Protein AF-A0A5K1AHM9-F1 (afdb_monomer)

Foldseek 3Di:
DQVVQQVVCCQAQVDHDPCSSPCVDPVNVVSLVVLQDVQQCQVQDPDHDDHNHHHHDDQWDQDPVRDIAGRPPPNDPPPD

Organism: NCBI:txid210225

Structure (mmCIF, N/CA/C/O backbone):
data_AF-A0A5K1AHM9-F1
#
_entry.id   AF-A0A5K1AHM9-F1
#
loop_
_atom_site.group_PDB
_atom_site.id
_atom_site.type_symbol
_atom_site.label_atom_id
_atom_site.label_alt_id
_atom_site.label_comp_id
_atom_site.label_asym_id
_atom_site.label_entity_id
_atom_site.label_seq_id
_atom_site.pdbx_PDB_ins_code
_atom_site.Cartn_x
_atom_site.Cartn_y
_atom_site.Cartn_z
_atom_site.occupancy
_atom_site.B_iso_or_equiv
_atom_site.auth_seq_id
_atom_site.auth_comp_id
_atom_site.auth_asym_id
_atom_site.auth_atom_id
_atom_site.pdbx_PDB_model_num
ATOM 1 N N . ILE A 1 1 ? 10.807 9.240 -16.106 1.00 90.19 1 ILE A N 1
ATOM 2 C CA . ILE A 1 1 ? 9.558 8.752 -15.461 1.00 90.19 1 ILE A CA 1
ATOM 3 C C . ILE A 1 1 ? 9.716 7.329 -14.909 1.00 90.19 1 ILE A C 1
ATOM 5 O O . ILE A 1 1 ? 9.546 7.174 -13.710 1.00 90.19 1 ILE A O 1
ATOM 9 N N . HIS A 1 2 ? 10.108 6.317 -15.703 1.00 95.12 2 HIS A N 1
ATOM 10 C CA . HIS A 1 2 ? 10.268 4.930 -15.209 1.00 95.12 2 HIS A CA 1
ATOM 11 C C . HIS A 1 2 ? 11.181 4.805 -13.974 1.00 95.12 2 HIS A C 1
ATOM 13 O O . HIS A 1 2 ? 10.749 4.298 -12.945 1.00 95.12 2 HIS A O 1
ATOM 19 N N . GLY A 1 3 ? 12.414 5.323 -14.048 1.00 97.31 3 GLY A N 1
ATOM 20 C CA . GLY A 1 3 ? 13.355 5.269 -12.920 1.00 97.31 3 GLY A CA 1
ATOM 21 C C . GLY A 1 3 ? 12.836 5.975 -11.663 1.00 97.31 3 GLY A C 1
ATOM 22 O O . GLY A 1 3 ? 12.990 5.456 -10.567 1.00 97.31 3 GLY A O 1
ATOM 23 N N . TYR A 1 4 ? 12.134 7.100 -11.830 1.00 98.00 4 TYR A N 1
ATOM 24 C CA . TYR A 1 4 ? 11.512 7.817 -10.714 1.00 98.00 4 TYR A CA 1
ATOM 25 C C . TYR A 1 4 ? 10.406 6.988 -10.043 1.00 98.00 4 TYR A C 1
ATOM 27 O O . TYR A 1 4 ? 10.412 6.847 -8.825 1.00 98.00 4 TYR A O 1
ATOM 35 N N . ARG A 1 5 ? 9.524 6.342 -10.825 1.00 97.94 5 ARG A N 1
ATOM 36 C CA . ARG A 1 5 ? 8.521 5.399 -10.293 1.00 97.94 5 ARG A CA 1
ATOM 37 C C . ARG A 1 5 ? 9.185 4.271 -9.503 1.00 97.94 5 ARG A C 1
ATOM 39 O O . ARG A 1 5 ? 8.761 3.985 -8.393 1.00 97.94 5 ARG A O 1
ATOM 46 N N . MET A 1 6 ? 10.216 3.644 -10.070 1.00 98.00 6 MET A N 1
ATOM 47 C CA . MET A 1 6 ? 10.926 2.543 -9.412 1.00 98.00 6 MET A CA 1
ATOM 48 C C . MET A 1 6 ? 11.621 2.992 -8.122 1.00 98.00 6 MET A C 1
ATOM 50 O O . MET A 1 6 ? 11.612 2.243 -7.154 1.00 98.00 6 MET A O 1
ATOM 54 N N . SER A 1 7 ? 12.164 4.214 -8.083 1.00 98.12 7 SER A N 1
ATOM 55 C CA . SER A 1 7 ? 12.756 4.796 -6.871 1.00 98.12 7 SER A CA 1
ATOM 56 C C . SER A 1 7 ? 11.718 4.989 -5.764 1.00 98.12 7 SER A C 1
ATOM 58 O O . SER A 1 7 ? 11.957 4.570 -4.638 1.00 98.12 7 SER A O 1
ATOM 60 N N . LEU A 1 8 ? 10.553 5.565 -6.085 1.00 98.38 8 LEU A N 1
ATOM 61 C CA . LEU A 1 8 ? 9.456 5.731 -5.121 1.00 98.38 8 LEU A CA 1
ATOM 62 C C . LEU A 1 8 ? 8.925 4.380 -4.631 1.00 98.38 8 LEU A C 1
ATOM 64 O O . LEU A 1 8 ? 8.616 4.203 -3.458 1.00 98.38 8 LEU A O 1
ATOM 68 N N . TRP A 1 9 ? 8.832 3.400 -5.528 1.00 98.38 9 TRP A N 1
ATOM 69 C CA . TRP A 1 9 ? 8.415 2.051 -5.164 1.00 98.38 9 TRP A CA 1
ATOM 70 C C . TRP A 1 9 ? 9.439 1.368 -4.258 1.00 98.38 9 TRP A C 1
ATOM 72 O O . TRP A 1 9 ? 9.036 0.726 -3.298 1.00 98.38 9 TRP A O 1
ATOM 82 N N . ALA A 1 10 ? 10.738 1.546 -4.504 1.00 98.31 10 ALA A N 1
ATOM 83 C CA . ALA A 1 10 ? 11.780 1.021 -3.626 1.00 98.31 10 ALA A CA 1
ATOM 84 C C . ALA A 1 10 ? 11.698 1.620 -2.214 1.00 98.31 10 ALA A C 1
ATOM 86 O O . ALA A 1 10 ? 11.821 0.886 -1.237 1.00 98.31 10 ALA A O 1
ATOM 87 N N . GLU A 1 11 ? 11.431 2.924 -2.109 1.00 98.38 11 GLU A N 1
ATOM 88 C CA . GLU A 1 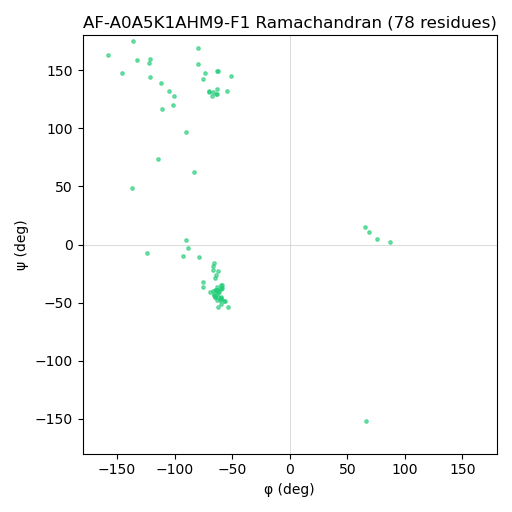11 ? 11.202 3.604 -0.832 1.00 98.38 11 GLU A CA 1
ATOM 89 C C . GLU A 1 11 ? 9.965 3.050 -0.107 1.00 98.38 11 GLU A C 1
ATOM 91 O O . GLU A 1 11 ? 10.050 2.618 1.042 1.00 98.38 11 GLU A O 1
ATOM 96 N N . HIS A 1 12 ? 8.809 3.012 -0.775 1.00 98.44 12 HIS A N 1
ATOM 97 C CA . HIS A 1 12 ? 7.551 2.626 -0.135 1.00 98.44 12 HIS A CA 1
ATOM 98 C C . HIS A 1 12 ? 7.419 1.121 0.122 1.00 98.44 12 HIS A C 1
ATOM 100 O O . HIS A 1 12 ? 6.797 0.738 1.108 1.00 98.44 12 HIS A O 1
ATOM 106 N N . LEU A 1 13 ? 7.988 0.263 -0.725 1.00 98.38 13 LEU A N 1
ATOM 107 C CA . LEU A 1 13 ? 7.926 -1.200 -0.582 1.00 98.38 13 LEU A CA 1
ATOM 108 C C . LEU A 1 13 ? 9.127 -1.769 0.183 1.00 98.38 13 LEU A C 1
ATOM 110 O O . LEU A 1 13 ? 9.139 -2.962 0.488 1.00 98.38 13 LEU A O 1
ATOM 114 N N . GLY A 1 14 ? 10.154 -0.952 0.443 1.00 98.06 14 GLY A N 1
ATOM 115 C CA . GLY A 1 14 ? 11.388 -1.362 1.115 1.00 98.06 14 GLY A CA 1
ATOM 116 C C . GLY A 1 14 ? 12.230 -2.372 0.328 1.00 98.06 14 GLY A C 1
ATOM 117 O O . GLY A 1 14 ? 13.092 -3.027 0.907 1.00 98.06 14 GLY A O 1
ATOM 118 N N . MET A 1 15 ? 11.966 -2.554 -0.971 1.00 97.50 15 MET A N 1
ATOM 119 C CA . MET A 1 15 ? 12.661 -3.529 -1.812 1.00 97.50 15 MET A CA 1
ATOM 120 C C . MET A 1 15 ? 12.578 -3.179 -3.300 1.00 97.50 15 MET A C 1
ATOM 122 O O . MET A 1 15 ? 11.699 -2.440 -3.741 1.00 97.50 15 MET A O 1
ATOM 126 N N . VAL A 1 16 ? 13.456 -3.791 -4.093 1.00 97.25 16 VAL A N 1
ATOM 127 C CA . VAL A 1 16 ? 13.388 -3.774 -5.558 1.00 97.25 16 VAL A CA 1
ATOM 128 C C . VAL A 1 16 ? 13.067 -5.178 -6.047 1.00 97.25 16 VAL A C 1
ATOM 130 O O . VAL A 1 16 ? 13.610 -6.155 -5.538 1.00 97.25 16 VAL A O 1
ATOM 133 N N . ASP A 1 17 ? 12.196 -5.273 -7.046 1.00 97.19 17 ASP A N 1
ATOM 134 C CA . ASP A 1 17 ? 11.815 -6.539 -7.654 1.00 97.19 17 ASP A CA 1
ATOM 135 C C . ASP A 1 17 ? 11.544 -6.377 -9.152 1.00 97.19 17 ASP A C 1
ATOM 137 O O . ASP A 1 17 ? 11.053 -5.335 -9.596 1.00 97.19 17 ASP A O 1
ATOM 141 N N . GLY A 1 18 ? 11.845 -7.416 -9.934 1.00 97.06 18 GLY A N 1
ATOM 142 C CA . GLY A 1 18 ? 11.649 -7.406 -11.382 1.00 97.06 18 GLY A CA 1
ATOM 143 C C . GLY A 1 18 ? 10.191 -7.176 -11.786 1.00 97.06 18 GLY A C 1
ATOM 144 O O . GLY A 1 18 ? 9.943 -6.410 -12.723 1.00 97.06 18 GLY A O 1
ATOM 145 N N . CYS A 1 19 ? 9.226 -7.748 -11.050 1.00 97.25 19 CYS A N 1
ATOM 146 C CA . CYS A 1 19 ? 7.804 -7.637 -11.394 1.00 97.25 19 CYS A CA 1
ATOM 147 C C . CYS A 1 19 ? 7.283 -6.189 -11.328 1.00 97.25 19 CYS A C 1
ATOM 149 O O . CYS A 1 19 ? 6.383 -5.826 -12.087 1.00 97.25 19 CYS A O 1
ATOM 151 N N . PHE A 1 20 ? 7.901 -5.323 -10.511 1.00 97.81 20 PHE A N 1
ATOM 152 C CA . PHE A 1 20 ? 7.535 -3.906 -10.387 1.00 9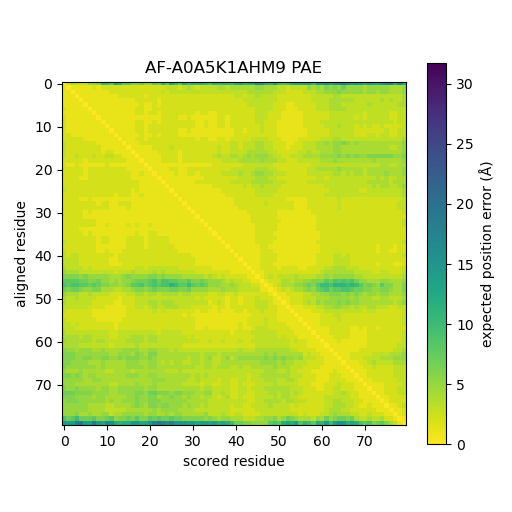7.81 20 PHE A CA 1
ATOM 153 C C . PHE A 1 20 ? 7.802 -3.102 -11.665 1.00 97.81 20 PHE A C 1
ATOM 155 O O . PHE A 1 20 ? 7.252 -2.013 -11.844 1.00 97.81 20 PHE A O 1
ATOM 162 N N . SER A 1 21 ? 8.602 -3.638 -12.592 1.00 97.38 21 SER A N 1
ATOM 163 C CA . SER A 1 21 ? 8.790 -3.045 -13.920 1.00 97.38 21 SER A CA 1
ATOM 164 C C . SER A 1 21 ? 7.492 -3.075 -14.742 1.00 97.38 21 SER A C 1
ATOM 166 O O . SER A 1 21 ? 7.240 -2.144 -15.513 1.00 97.38 21 SER A O 1
ATOM 168 N N . SER A 1 22 ? 6.621 -4.063 -14.493 1.00 97.88 22 SER A N 1
ATOM 169 C CA . SER A 1 22 ? 5.332 -4.285 -15.161 1.00 97.88 22 SER A CA 1
ATOM 170 C C . SER A 1 22 ? 4.157 -4.098 -14.182 1.00 97.88 22 SER A C 1
ATOM 172 O O . SER A 1 22 ? 3.512 -5.078 -13.793 1.00 97.88 22 SER A O 1
ATOM 174 N N . PRO A 1 23 ? 3.820 -2.849 -13.798 1.00 97.50 23 PRO A N 1
ATOM 175 C CA . PRO A 1 23 ? 2.842 -2.563 -12.740 1.00 97.50 23 PRO A CA 1
ATOM 176 C C . PRO A 1 23 ? 1.405 -2.962 -13.086 1.00 97.50 23 PRO A C 1
ATOM 178 O O . PRO A 1 23 ? 0.575 -3.098 -12.198 1.00 97.50 23 PRO A O 1
ATOM 181 N N . HIS A 1 24 ? 1.099 -3.149 -14.371 1.00 97.75 24 HIS A N 1
ATOM 182 C CA . HIS A 1 24 ? -0.207 -3.619 -14.835 1.00 97.75 24 HIS A CA 1
ATOM 183 C C . HIS A 1 24 ? -0.384 -5.137 -14.668 1.00 97.75 24 HIS A C 1
ATOM 185 O O . HIS A 1 24 ? -1.461 -5.665 -14.933 1.00 97.75 24 HIS A O 1
ATOM 191 N N . SER A 1 25 ? 0.685 -5.872 -14.342 1.00 98.62 25 SER A N 1
ATOM 192 C CA . SER A 1 25 ? 0.622 -7.325 -14.226 1.00 98.62 25 SER A CA 1
ATOM 193 C C . SER A 1 25 ? -0.083 -7.728 -12.932 1.00 98.62 25 SER A C 1
ATOM 195 O O . SER A 1 25 ? 0.101 -7.111 -11.881 1.00 98.62 25 SER A O 1
ATOM 197 N N . LEU A 1 26 ? -0.872 -8.802 -12.998 1.00 98.56 26 LEU A N 1
ATOM 198 C CA . LEU A 1 26 ? -1.560 -9.338 -11.824 1.00 98.56 26 LEU A CA 1
ATOM 199 C C . LEU A 1 26 ? -0.570 -9.753 -10.725 1.00 98.56 26 LEU A C 1
ATOM 201 O O . LEU A 1 26 ? -0.859 -9.589 -9.544 1.00 98.56 26 LEU A O 1
ATOM 205 N N . GLU A 1 27 ? 0.598 -10.264 -11.115 1.00 98.56 27 GLU A N 1
ATOM 206 C CA . GLU A 1 27 ? 1.691 -10.603 -10.204 1.00 98.56 27 GLU A CA 1
ATOM 207 C C . GLU A 1 27 ? 2.167 -9.378 -9.416 1.00 98.56 27 GLU A C 1
ATOM 209 O O . GLU A 1 27 ? 2.197 -9.413 -8.185 1.00 98.56 27 GLU A O 1
ATOM 214 N N . CYS A 1 28 ? 2.463 -8.275 -10.110 1.00 98.56 28 CYS A N 1
ATOM 215 C CA . CYS A 1 28 ? 2.921 -7.045 -9.479 1.00 98.56 28 CYS A CA 1
ATOM 216 C C . CYS A 1 28 ? 1.883 -6.495 -8.494 1.00 98.56 28 CYS A C 1
ATOM 218 O O . CYS A 1 28 ? 2.224 -6.168 -7.358 1.00 98.56 28 CYS A O 1
ATOM 220 N N . VAL A 1 29 ? 0.612 -6.417 -8.908 1.00 98.50 29 VAL A N 1
ATOM 221 C CA . VAL A 1 29 ? -0.469 -5.899 -8.054 1.00 98.50 29 VAL A CA 1
ATOM 222 C C . VAL A 1 29 ? -0.666 -6.786 -6.824 1.00 98.50 29 VAL A C 1
ATOM 224 O O . VAL A 1 29 ? -0.780 -6.273 -5.713 1.00 98.50 29 VAL A O 1
ATOM 227 N N . ARG A 1 30 ? -0.644 -8.117 -6.987 1.00 98.62 30 ARG A N 1
ATOM 228 C CA . ARG A 1 30 ? -0.727 -9.057 -5.858 1.00 98.62 30 ARG A CA 1
ATOM 229 C C . ARG A 1 30 ? 0.427 -8.864 -4.880 1.00 98.62 30 ARG A C 1
ATOM 231 O O . ARG A 1 30 ? 0.180 -8.799 -3.684 1.00 98.62 30 ARG A O 1
ATOM 238 N N . LYS A 1 31 ? 1.660 -8.723 -5.372 1.00 98.56 31 LYS A N 1
ATOM 239 C CA . LYS A 1 31 ? 2.842 -8.544 -4.520 1.00 98.56 31 LYS A CA 1
ATOM 240 C C . LYS A 1 31 ? 2.806 -7.236 -3.731 1.00 98.56 31 LYS A C 1
ATOM 242 O O . LYS A 1 31 ? 3.057 -7.255 -2.531 1.00 98.56 31 LYS A O 1
ATOM 247 N N . VAL A 1 32 ? 2.451 -6.126 -4.382 1.00 98.56 32 VAL A N 1
ATOM 248 C CA . VAL A 1 32 ? 2.275 -4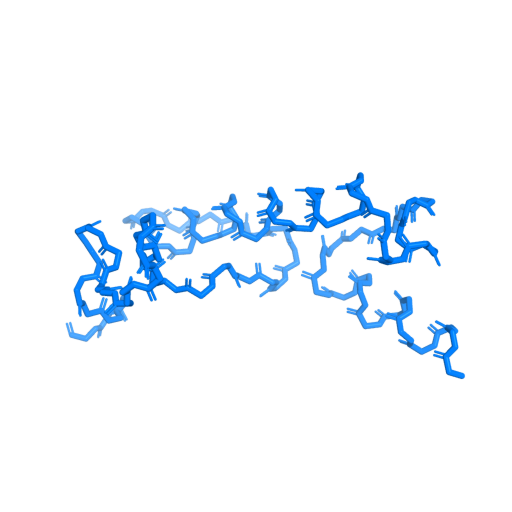.826 -3.713 1.00 98.56 32 VAL A CA 1
ATOM 249 C C . VAL A 1 32 ? 1.198 -4.914 -2.632 1.00 98.56 32 VAL A C 1
ATOM 251 O O . VAL A 1 32 ? 1.436 -4.485 -1.505 1.00 98.56 32 VAL A O 1
ATOM 254 N N . ASN A 1 33 ? 0.050 -5.523 -2.945 1.00 98.56 33 ASN A N 1
ATOM 255 C CA . ASN A 1 33 ? -1.038 -5.690 -1.984 1.00 98.56 33 ASN A CA 1
ATOM 256 C C . ASN A 1 33 ? -0.625 -6.550 -0.785 1.00 98.56 33 ASN A C 1
ATOM 258 O O . ASN A 1 33 ? -0.943 -6.177 0.337 1.00 98.56 33 ASN A O 1
ATOM 262 N N . THR A 1 34 ? 0.121 -7.641 -0.991 1.00 98.56 34 THR A N 1
ATOM 263 C CA . THR A 1 34 ? 0.632 -8.473 0.111 1.00 98.56 34 THR A CA 1
ATOM 264 C C . THR A 1 34 ? 1.525 -7.672 1.057 1.00 98.56 34 THR A C 1
ATOM 266 O O . THR A 1 34 ? 1.313 -7.721 2.265 1.00 98.56 34 THR A O 1
ATOM 269 N N . ILE A 1 35 ? 2.477 -6.892 0.529 1.00 98.50 35 ILE A N 1
ATOM 270 C CA . ILE A 1 35 ? 3.370 -6.055 1.352 1.00 98.50 35 ILE A CA 1
ATOM 271 C C . ILE A 1 35 ? 2.555 -5.015 2.134 1.00 98.50 35 ILE A C 1
ATOM 273 O O . ILE A 1 35 ? 2.745 -4.846 3.337 1.00 98.50 35 ILE A O 1
ATOM 277 N N . ALA A 1 36 ? 1.604 -4.354 1.471 1.00 98.62 36 ALA A N 1
ATOM 278 C CA . ALA A 1 36 ? 0.741 -3.352 2.089 1.00 98.62 36 ALA A CA 1
ATOM 279 C C . ALA A 1 36 ? -0.178 -3.943 3.182 1.00 98.62 36 ALA A C 1
ATOM 281 O O . ALA A 1 36 ? -0.376 -3.310 4.220 1.00 98.62 36 ALA A O 1
ATOM 282 N N . ASP A 1 37 ? -0.716 -5.152 2.971 1.00 98.00 37 ASP A N 1
ATOM 283 C CA . ASP A 1 37 ? -1.516 -5.908 3.946 1.00 98.00 37 ASP A CA 1
ATOM 284 C C . ASP A 1 37 ? -0.676 -6.337 5.164 1.00 98.00 37 ASP A C 1
ATOM 286 O O . ASP A 1 37 ? -1.124 -6.226 6.306 1.00 98.00 37 ASP A O 1
ATOM 290 N N . GLU A 1 38 ? 0.546 -6.830 4.947 1.00 98.00 38 GLU A N 1
ATOM 291 C CA . GLU A 1 38 ? 1.457 -7.212 6.031 1.00 98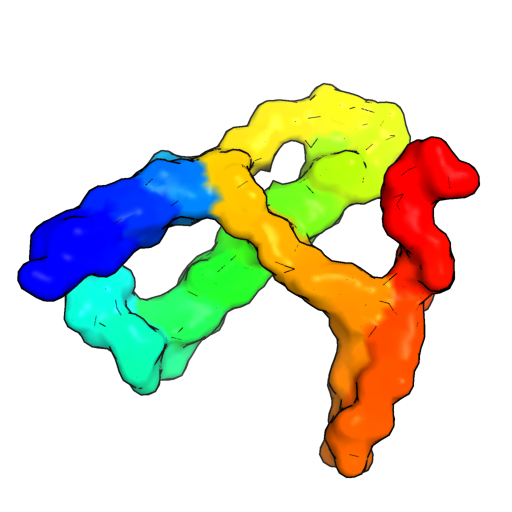.00 38 GLU A CA 1
ATOM 292 C C . GLU A 1 38 ? 1.907 -6.008 6.857 1.00 98.00 38 GLU A C 1
ATOM 294 O O . GLU A 1 38 ? 1.905 -6.079 8.087 1.00 98.00 38 GLU A O 1
ATOM 299 N N . ASN A 1 39 ? 2.249 -4.897 6.203 1.00 98.19 39 ASN A N 1
ATOM 300 C CA . ASN A 1 39 ? 2.607 -3.674 6.906 1.00 98.19 39 ASN A CA 1
ATOM 301 C C . ASN A 1 39 ? 1.423 -3.103 7.686 1.00 98.19 39 ASN A C 1
ATOM 303 O O . ASN A 1 39 ? 1.627 -2.677 8.816 1.00 98.19 39 ASN A O 1
ATOM 307 N N . TRP A 1 40 ? 0.197 -3.140 7.144 1.00 97.56 40 TRP A N 1
ATOM 308 C CA . TRP A 1 40 ? -0.996 -2.729 7.892 1.00 97.56 40 TRP A CA 1
ATOM 309 C C . TRP A 1 40 ? -1.136 -3.521 9.196 1.00 97.56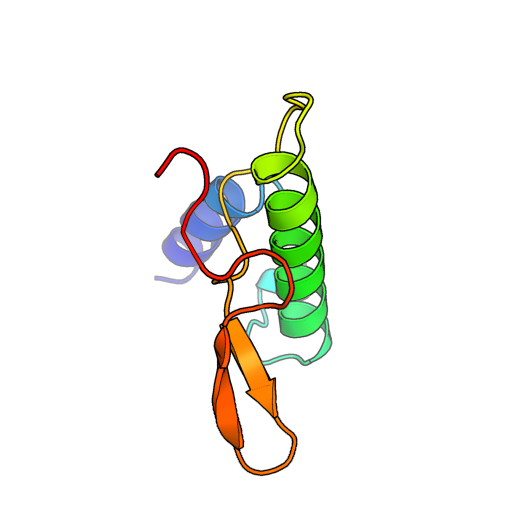 40 TRP A C 1
ATOM 311 O O . TRP A 1 40 ? -1.244 -2.918 10.257 1.00 97.56 40 TRP A O 1
ATOM 321 N N . LYS A 1 41 ? -1.024 -4.856 9.141 1.00 95.88 41 LYS A N 1
ATOM 322 C CA . LYS A 1 41 ? -1.095 -5.714 10.339 1.00 95.88 41 LYS A CA 1
ATOM 323 C C . LYS A 1 41 ? -0.033 -5.377 11.384 1.00 95.88 41 LYS A C 1
ATOM 325 O O . LYS A 1 41 ? -0.305 -5.489 12.569 1.00 95.88 41 L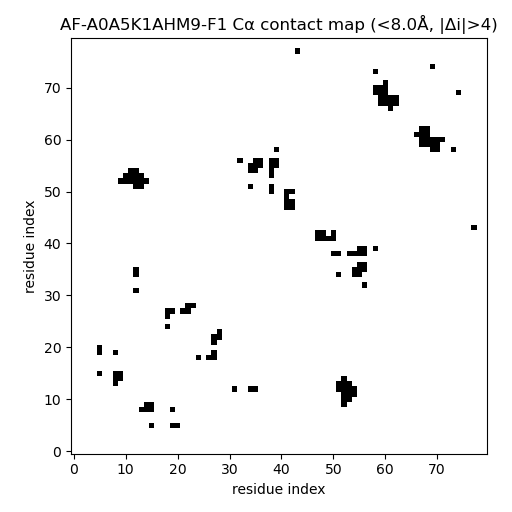YS A O 1
ATOM 330 N N . ARG A 1 42 ? 1.183 -5.024 10.956 1.00 96.88 42 ARG A N 1
ATOM 331 C CA . ARG A 1 42 ? 2.273 -4.631 11.866 1.00 96.88 42 ARG A CA 1
ATOM 332 C C . ARG A 1 42 ? 2.073 -3.226 12.427 1.00 96.88 42 ARG A C 1
ATOM 334 O O . ARG A 1 42 ? 2.413 -2.995 13.579 1.00 96.88 42 ARG A O 1
ATOM 341 N N . TYR A 1 43 ? 1.544 -2.314 11.614 1.00 96.25 43 TYR A N 1
ATOM 342 C CA . TYR A 1 43 ? 1.272 -0.931 11.990 1.00 96.25 43 TYR A CA 1
ATOM 343 C C . TYR A 1 43 ? 0.131 -0.830 13.009 1.00 96.25 43 TYR A C 1
ATOM 345 O O . TYR A 1 43 ? 0.249 -0.070 13.960 1.00 96.25 43 TYR A O 1
ATOM 353 N N . SER A 1 44 ? -0.939 -1.614 12.841 1.00 94.88 44 SER A N 1
ATOM 354 C CA . SER A 1 44 ? -2.095 -1.617 13.747 1.00 94.88 44 SER A CA 1
ATOM 355 C C . SER A 1 44 ? -1.990 -2.612 14.911 1.00 94.88 44 SER A C 1
ATOM 357 O O . SER A 1 44 ? -2.942 -2.761 15.675 1.00 94.88 44 SER A O 1
ATOM 359 N N . ALA A 1 45 ? -0.863 -3.316 15.058 1.00 93.94 45 ALA A N 1
ATOM 360 C CA . ALA A 1 45 ? -0.649 -4.236 16.170 1.00 93.94 45 ALA A CA 1
ATOM 361 C C . ALA A 1 45 ? -0.381 -3.486 17.484 1.00 93.94 45 ALA A C 1
ATOM 363 O O . ALA A 1 45 ? 0.299 -2.465 17.498 1.00 93.94 45 ALA A O 1
ATOM 364 N N . GLU A 1 46 ? -0.811 -4.066 18.609 1.00 91.38 46 GLU A N 1
ATOM 365 C CA . GLU A 1 46 ? -0.536 -3.521 19.951 1.00 91.38 46 GLU A CA 1
ATOM 366 C C . GLU A 1 46 ? 0.968 -3.398 20.246 1.00 91.38 46 GLU A C 1
ATOM 368 O O . GLU A 1 46 ? 1.411 -2.489 20.943 1.00 91.38 46 GLU A O 1
ATOM 373 N N . THR A 1 47 ? 1.768 -4.338 19.731 1.00 93.12 47 THR A N 1
ATOM 374 C CA . THR A 1 47 ? 3.227 -4.318 19.876 1.00 93.12 47 THR A CA 1
ATOM 375 C C . THR A 1 47 ? 3.871 -3.802 18.600 1.00 93.12 47 THR A C 1
ATOM 377 O O . THR A 1 47 ? 3.765 -4.422 17.540 1.00 93.12 47 THR A O 1
ATOM 380 N N . MET A 1 48 ? 4.611 -2.703 18.728 1.00 88.50 48 MET A N 1
ATOM 381 C CA . MET A 1 48 ? 5.325 -2.095 17.613 1.00 88.50 48 MET A CA 1
ATOM 382 C C . MET A 1 48 ? 6.416 -3.029 17.071 1.00 88.50 48 MET A C 1
ATOM 384 O O . MET A 1 48 ? 7.276 -3.518 17.807 1.00 88.50 48 MET A O 1
ATOM 388 N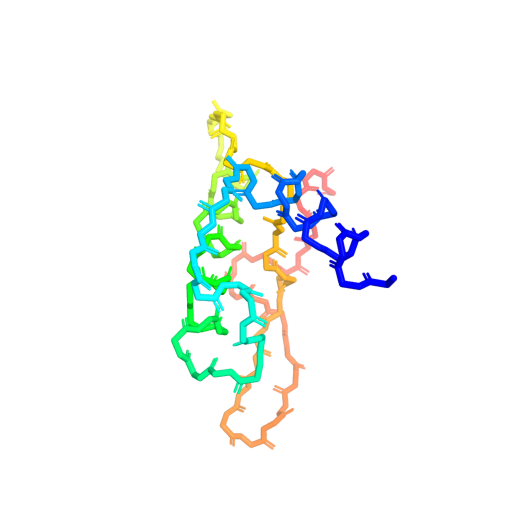 N . THR A 1 49 ? 6.409 -3.233 15.756 1.00 93.38 49 THR A N 1
ATOM 389 C CA . THR A 1 49 ? 7.450 -3.966 15.026 1.00 93.38 49 THR A CA 1
ATOM 390 C C . THR A 1 49 ? 7.873 -3.188 13.784 1.00 93.38 49 THR A C 1
ATOM 392 O O . THR A 1 49 ? 7.145 -2.323 13.299 1.00 93.38 49 THR A O 1
ATOM 395 N N . ASN A 1 50 ? 9.066 -3.477 13.260 1.00 95.69 50 ASN A N 1
ATOM 396 C CA . ASN A 1 50 ? 9.552 -2.797 12.061 1.00 95.69 50 ASN A CA 1
ATOM 397 C C . ASN A 1 50 ? 8.708 -3.162 10.826 1.00 95.69 50 ASN A C 1
ATOM 399 O O . ASN A 1 50 ? 8.471 -4.341 10.522 1.00 95.69 50 ASN A O 1
ATOM 403 N N . LEU A 1 51 ? 8.302 -2.130 10.087 1.00 96.81 51 LEU A N 1
ATOM 404 C CA . LEU A 1 51 ? 7.621 -2.257 8.802 1.00 96.81 51 LEU A CA 1
ATOM 405 C C . LEU A 1 51 ? 8.619 -2.554 7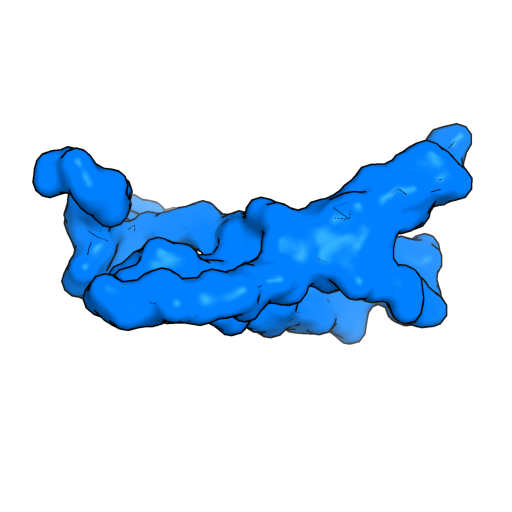.677 1.00 96.81 51 LEU A C 1
ATOM 407 O O . LEU A 1 51 ? 9.800 -2.212 7.758 1.00 96.81 51 LEU A O 1
ATOM 411 N N . GLN A 1 52 ? 8.134 -3.177 6.605 1.00 96.81 52 GLN A N 1
ATOM 412 C CA . GLN A 1 52 ? 8.874 -3.282 5.354 1.00 96.81 52 GLN A CA 1
ATOM 413 C C . GLN A 1 52 ? 8.536 -2.079 4.466 1.00 96.81 52 GLN A C 1
ATOM 415 O O . GLN A 1 52 ? 7.533 -2.083 3.754 1.00 96.81 52 GLN A O 1
ATOM 420 N N . GLY A 1 53 ? 9.379 -1.048 4.484 1.00 97.38 53 GLY A N 1
ATOM 421 C CA . GLY A 1 53 ? 9.049 0.213 3.819 1.00 97.38 53 GLY A CA 1
ATOM 422 C C . GLY A 1 53 ? 7.865 0.909 4.500 1.00 97.38 53 GLY A C 1
ATOM 423 O O . GLY A 1 53 ? 7.648 0.748 5.700 1.00 97.38 53 GLY A O 1
ATOM 424 N N . HIS A 1 54 ? 7.112 1.700 3.739 1.00 98.06 54 HIS A N 1
ATOM 425 C CA . HIS A 1 54 ? 6.099 2.624 4.268 1.00 98.06 54 HIS A CA 1
ATOM 426 C C . HIS A 1 54 ? 4.695 2.420 3.689 1.00 98.06 54 HIS A C 1
ATOM 428 O O . HIS A 1 54 ? 3.754 3.072 4.136 1.00 98.06 54 HIS A O 1
ATOM 434 N N . ILE A 1 55 ? 4.524 1.566 2.675 1.00 98.44 55 ILE A N 1
ATOM 435 C CA . ILE A 1 55 ? 3.205 1.355 2.079 1.00 98.44 55 ILE A CA 1
ATOM 436 C C . ILE A 1 55 ? 2.299 0.599 3.051 1.00 98.44 55 ILE A C 1
ATOM 438 O O . ILE A 1 55 ? 2.678 -0.442 3.586 1.00 98.44 55 ILE A O 1
ATOM 442 N N . LEU A 1 56 ? 1.089 1.112 3.241 1.00 98.31 56 LEU A N 1
ATOM 443 C CA . LEU A 1 56 ? 0.032 0.483 4.022 1.00 98.31 56 LEU A CA 1
ATOM 444 C C . LEU A 1 56 ? -1.178 0.286 3.126 1.00 98.31 56 LEU A C 1
ATOM 446 O O . LEU A 1 56 ? -1.483 1.132 2.278 1.00 98.31 56 LEU A O 1
ATOM 450 N N . LYS A 1 57 ? -1.897 -0.815 3.324 1.00 97.62 57 LYS A N 1
ATOM 451 C CA . LYS A 1 57 ? -3.214 -0.950 2.718 1.00 97.62 57 LYS A CA 1
ATOM 452 C C . LYS A 1 57 ? -4.161 0.014 3.413 1.00 97.62 57 LYS A C 1
ATOM 454 O O . LYS A 1 57 ? -4.207 0.066 4.638 1.00 97.62 57 LYS A O 1
ATOM 459 N N . TYR A 1 58 ? -4.921 0.761 2.622 1.00 97.44 58 TYR A N 1
ATOM 460 C CA . TYR A 1 58 ? -5.921 1.655 3.182 1.00 97.44 58 TYR A CA 1
ATOM 461 C C . TYR A 1 58 ? -6.995 0.833 3.925 1.00 97.44 58 TYR A C 1
ATOM 463 O O . TYR A 1 58 ? -7.499 -0.134 3.342 1.00 97.44 58 TYR A O 1
ATOM 471 N N . PRO A 1 59 ? -7.336 1.164 5.185 1.00 96.31 59 PRO A N 1
ATOM 472 C CA . PRO A 1 59 ? -8.072 0.270 6.079 1.00 96.31 59 PRO A CA 1
ATOM 473 C C . PRO A 1 59 ? -9.585 0.322 5.860 1.00 96.31 59 PRO A C 1
ATOM 475 O O . PRO A 1 59 ? -10.366 0.689 6.732 1.00 96.31 59 PRO A O 1
ATOM 478 N N . ILE A 1 60 ? -10.002 -0.067 4.661 1.00 97.06 60 ILE A N 1
ATOM 479 C CA . ILE A 1 60 ? -11.403 -0.189 4.267 1.00 97.06 60 ILE A CA 1
ATOM 480 C C . ILE A 1 60 ? -11.696 -1.609 3.802 1.00 97.06 60 ILE A C 1
ATOM 482 O O . ILE A 1 60 ? -10.819 -2.337 3.326 1.00 97.06 60 ILE A O 1
ATOM 486 N N . LYS A 1 61 ? -12.965 -1.983 3.892 1.00 96.88 61 LYS A N 1
ATOM 487 C CA . LYS A 1 61 ? -13.509 -3.193 3.296 1.00 96.88 61 LYS A CA 1
ATOM 488 C C . LYS A 1 61 ? -14.317 -2.811 2.061 1.00 96.88 61 LYS A C 1
ATOM 490 O O . LYS A 1 61 ? -15.144 -1.906 2.120 1.00 96.88 61 LYS A O 1
ATOM 495 N N . VAL A 1 62 ? -14.076 -3.514 0.960 1.00 97.44 62 VAL A N 1
ATOM 496 C CA . VAL A 1 62 ? -14.894 -3.427 -0.255 1.00 97.44 62 VAL A CA 1
ATOM 497 C C . VAL A 1 62 ? -15.632 -4.751 -0.399 1.00 97.44 62 VAL A C 1
ATOM 499 O O . VAL A 1 62 ? -14.991 -5.799 -0.505 1.00 97.44 62 VAL A O 1
ATOM 502 N N . ASP A 1 63 ? -16.960 -4.712 -0.338 1.00 97.44 63 ASP A N 1
ATOM 503 C CA . ASP A 1 63 ? -17.815 -5.890 -0.480 1.00 97.44 63 ASP A CA 1
ATOM 504 C C . ASP A 1 63 ? -18.007 -6.294 -1.951 1.00 97.44 63 ASP A C 1
ATOM 506 O O . ASP A 1 63 ? -17.612 -5.586 -2.879 1.00 97.44 63 ASP A O 1
ATOM 510 N N . THR A 1 64 ? -18.584 -7.476 -2.184 1.00 97.25 64 THR A N 1
ATOM 511 C CA . THR A 1 64 ? -18.739 -8.052 -3.534 1.00 97.25 64 THR A CA 1
ATOM 512 C C . THR A 1 64 ? -19.612 -7.213 -4.468 1.00 97.25 64 THR A C 1
ATOM 514 O O . THR A 1 64 ? -19.506 -7.348 -5.683 1.00 97.25 64 THR A O 1
ATOM 517 N N . ASP A 1 65 ? -20.481 -6.374 -3.907 1.00 97.62 65 ASP A N 1
ATOM 518 C CA . ASP A 1 65 ? -21.339 -5.417 -4.613 1.00 97.62 65 ASP A CA 1
ATOM 519 C C . ASP A 1 65 ? -20.667 -4.045 -4.830 1.00 97.62 65 ASP A C 1
ATOM 521 O O . ASP A 1 65 ? -21.245 -3.171 -5.473 1.00 97.62 65 ASP A O 1
ATOM 525 N N . GLY A 1 66 ? -19.444 -3.856 -4.323 1.00 97.44 66 GLY A N 1
ATOM 526 C CA . GLY A 1 66 ? -18.693 -2.605 -4.393 1.00 97.44 66 GLY A CA 1
ATOM 527 C C . GLY A 1 66 ? -18.979 -1.624 -3.254 1.00 97.44 66 GLY A C 1
ATOM 528 O O . GLY A 1 66 ? -18.394 -0.539 -3.247 1.00 97.44 66 GLY A O 1
ATOM 529 N N . THR A 1 67 ? -19.829 -1.978 -2.285 1.00 98.06 67 THR A N 1
ATOM 530 C CA . THR A 1 67 ? -20.065 -1.145 -1.102 1.00 98.06 67 THR A CA 1
ATOM 531 C C . THR A 1 67 ? -18.777 -1.019 -0.285 1.00 98.06 67 T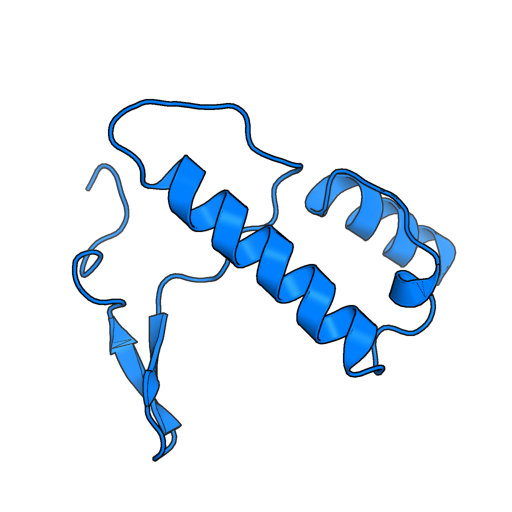HR A C 1
ATOM 533 O O . THR A 1 67 ? -18.078 -2.004 -0.038 1.00 98.06 67 THR A O 1
ATOM 536 N N . VAL A 1 68 ? -18.454 0.209 0.129 1.00 97.88 68 VAL A N 1
ATOM 537 C CA . VAL A 1 68 ? -17.277 0.511 0.952 1.00 97.88 68 VAL A CA 1
ATOM 538 C C . VAL A 1 68 ? -17.703 0.679 2.403 1.00 97.88 68 VAL A C 1
ATOM 540 O O . VAL A 1 68 ? -18.588 1.478 2.707 1.00 97.88 68 VAL A O 1
ATOM 543 N N . GLY A 1 69 ? -17.046 -0.050 3.298 1.00 96.94 69 GLY A N 1
ATOM 544 C CA . GLY A 1 69 ? -17.245 0.036 4.740 1.00 96.94 69 GLY A CA 1
ATOM 545 C C . GLY A 1 69 ? -15.923 0.045 5.510 1.00 96.94 69 GLY A C 1
ATOM 546 O O . GLY A 1 69 ? -14.852 -0.105 4.910 1.00 96.94 69 GLY A O 1
ATOM 547 N N . PRO A 1 70 ? -15.977 0.215 6.841 1.00 96.06 70 PRO A N 1
ATOM 548 C CA . PRO A 1 70 ? -14.793 0.094 7.680 1.00 96.06 70 PRO A CA 1
ATOM 549 C C . PRO A 1 70 ? -14.220 -1.324 7.603 1.00 96.06 70 PRO A C 1
ATOM 551 O O . PRO A 1 70 ? -14.948 -2.308 7.426 1.00 96.06 70 PRO A O 1
ATOM 554 N N . LEU A 1 71 ? -12.901 -1.436 7.747 1.00 95.81 71 LEU A N 1
ATOM 555 C CA . LEU A 1 71 ? -12.274 -2.729 7.978 1.00 95.81 71 LEU A CA 1
ATOM 556 C C . LEU A 1 71 ? -12.702 -3.237 9.373 1.00 95.81 71 LEU A C 1
ATOM 558 O O . LEU A 1 71 ? -12.548 -2.493 10.339 1.00 95.81 71 LEU A O 1
ATOM 562 N N . PRO A 1 72 ? -13.227 -4.470 9.513 1.00 93.88 72 PRO A N 1
ATOM 563 C CA . PRO A 1 72 ? -13.690 -4.972 10.807 1.00 93.88 72 PRO A CA 1
ATOM 564 C C . PRO A 1 72 ? -12.616 -4.895 11.902 1.00 93.88 72 PRO A C 1
ATOM 566 O O . PRO A 1 72 ? -11.470 -5.309 11.687 1.00 93.88 72 PRO A O 1
ATOM 569 N N . GLY A 1 73 ? -12.989 -4.365 13.069 1.00 93.50 73 GLY A N 1
ATOM 570 C CA . GLY A 1 73 ? -12.088 -4.141 14.205 1.00 93.50 73 GLY A CA 1
ATOM 571 C C . GLY A 1 73 ? -11.159 -2.933 14.050 1.00 93.50 73 GLY A C 1
ATOM 572 O O . GLY A 1 73 ? -10.270 -2.748 14.873 1.00 93.50 73 GLY A O 1
ATOM 573 N N . HIS A 1 74 ? -11.322 -2.157 12.976 1.00 93.94 74 HIS A N 1
ATOM 574 C CA . HIS A 1 74 ? -10.574 -0.935 12.680 1.00 93.94 74 HIS A CA 1
ATOM 575 C C . HIS A 1 74 ? -11.545 0.146 12.173 1.00 93.94 74 HIS A C 1
ATOM 577 O O . HIS A 1 74 ? -11.347 0.761 11.126 1.00 93.94 74 HIS A O 1
ATOM 583 N N . GLU A 1 75 ? -12.649 0.338 12.897 1.00 95.12 75 GLU A N 1
ATOM 584 C CA . GLU A 1 75 ? -13.687 1.325 12.581 1.00 95.12 75 GLU A CA 1
ATOM 585 C C . GLU A 1 75 ? -13.185 2.771 12.728 1.00 95.12 75 GLU A C 1
ATOM 587 O O . GLU A 1 75 ? -13.726 3.680 12.097 1.00 95.12 75 GLU A O 1
ATOM 592 N N . PHE A 1 76 ? -12.125 2.965 13.513 1.00 94.38 76 PHE A N 1
ATOM 593 C CA . PHE A 1 76 ? -11.383 4.213 13.662 1.00 94.38 76 PHE A CA 1
ATOM 594 C C . PHE A 1 76 ? -9.917 3.995 13.281 1.00 94.38 76 PHE A C 1
ATOM 596 O O . PHE A 1 76 ? -9.422 2.864 13.277 1.00 94.38 76 PHE A O 1
ATOM 603 N N . PHE A 1 77 ? -9.209 5.078 12.953 1.00 93.81 77 PHE A N 1
ATOM 604 C CA . PHE A 1 77 ? -7.759 4.993 12.794 1.00 93.81 77 PHE A CA 1
ATOM 605 C C . PHE A 1 77 ? -7.101 4.599 14.125 1.00 93.81 77 PHE A C 1
ATOM 607 O O . PHE A 1 77 ? -7.628 4.961 15.179 1.00 93.81 77 PHE A O 1
ATOM 614 N N . PRO A 1 78 ? -5.957 3.891 14.086 1.00 91.38 78 PRO A N 1
ATOM 615 C CA . PRO A 1 78 ? -5.155 3.667 15.282 1.00 91.38 78 PRO A CA 1
ATOM 616 C C . PRO A 1 78 ? -4.877 4.986 16.017 1.00 91.38 78 PRO A C 1
ATOM 618 O O . PRO A 1 78 ? -4.704 6.025 15.378 1.00 91.38 78 PRO A O 1
ATOM 621 N N . ASP A 1 79 ? -4.833 4.919 17.347 1.00 88.50 79 ASP A N 1
ATOM 622 C CA . ASP A 1 79 ? -4.515 6.030 18.259 1.00 88.50 79 ASP A CA 1
ATOM 623 C C . ASP A 1 79 ? -5.547 7.179 18.355 1.00 88.50 79 ASP A C 1
ATOM 625 O O . ASP A 1 79 ? -5.243 8.212 18.960 1.00 88.50 79 ASP A O 1
ATOM 629 N N . LEU A 1 80 ? -6.756 7.017 17.795 1.00 81.94 80 LEU A N 1
ATOM 630 C CA . LEU A 1 80 ? -7.891 7.938 17.998 1.00 81.94 80 LEU A CA 1
ATOM 631 C C . LEU A 1 80 ? -8.758 7.592 19.216 1.00 81.94 80 LEU A C 1
ATOM 633 O O . LEU A 1 80 ? -8.923 6.390 19.524 1.00 81.94 80 LEU A O 1
#

pLDDT: mean 96.52, std 2.8, range [81.94, 98.62]

Solvent-accessible surface area (backbone atoms only — not comparable to full-atom values): 4811 Å² total; per-residue (Å²): 109,70,69,59,53,52,51,54,43,28,56,31,55,55,50,84,62,78,52,64,79,45,62,90,37,70,67,26,48,51,53,54,49,51,51,12,48,53,26,33,56,39,70,72,36,96,65,85,57,90,60,61,40,70,42,57,48,76,70,56,34,73,49,98,87,65,52,76,47,60,24,88,97,39,81,58,66,83,98,114

Secondary structure (DSSP, 8-state):
-HHHHHHHHHHHHSS--GGGG-TTSHHHHHHHHHHHHHHHHHHSSSS----SSS----SEEE-TT--EEEBTTBSS-TT-

Radius of gyration: 14.41 Å; Cα contacts (8 Å, |Δi|>4): 78; chains: 1; bounding box: 35×19×35 Å

Mean predicted aligned error: 2.78 Å

Nearest PDB structures (foldseek):
  6kz9-assembly1_A  TM=9.763E-01  e=1.010E-07  Arabidopsis thaliana
  6kz8-assembly2_B  TM=9.771E-01  e=2.161E-07  Arabidopsis thaliana
  7m4m-assembly2_B  TM=2.154E-01  e=8.520E+00  Homo sapiens
  7m4m-assembly1_A  TM=2.072E-01  e=7.318E+00  Homo sapiens

InterPro domains:
  IPR015679 Phospholipase D family [PTHR18896] (1-79)
  IPR024632 Phospholipase D, C-terminal [PF12357] (18-79)

Sequence (80 aa):
IHGYRMSLWAEHLGMVDGCFSSPHSLECVRKVNTIADENWKRYSAETMTNLQGHILKYPIKVDTDGTVGPLPGHEFFPDL